Protein AF-A0A392M2V0-F1 (afdb_monomer)

pLDDT: mean 87.67, std 9.44, range [50.53, 95.88]

Secondary structure (DSSP, 8-state):
--S---HHHHHHH-------HHHHHHHHHHHHHHTTGGGS----HHHHHHHHHH-PPPP-

Organism: NCBI:txid97028

Mean predicted aligned error: 8.85 Å

Sequence (60 aa):
HFYAEPRAAKTKLGWSSTTNLPEDLKERFEEYVKIGRDKKDIKFELDDKILEALKVPVSV

Foldseek 3Di:
DVDDDCVCCCVVVVDDDPDDVVVVVVVVVVVCVVVVVVVDDDDPVVVVVVCVVVPDDDDD

Solvent-accessible surface area (backbone atoms only — not comparable to full-atom values): 4018 Å² total; per-residue (Å²): 126,96,66,88,78,63,58,66,46,32,74,77,66,70,50,76,86,86,77,52,67,78,59,54,52,51,56,53,48,52,50,41,50,73,74,45,58,80,71,53,84,83,82,56,68,67,57,53,53,49,53,66,70,62,74,62,89,77,86,129

Structure (mmCIF, N/CA/C/O backbone):
data_AF-A0A392M2V0-F1
#
_entry.id   AF-A0A392M2V0-F1
#
loop_
_atom_site.group_PDB
_atom_site.id
_atom_site.type_symbol
_atom_site.label_atom_id
_atom_site.label_alt_id
_atom_site.label_comp_id
_atom_site.label_asym_id
_atom_site.label_entity_id
_atom_site.label_seq_id
_atom_site.pdbx_PDB_ins_code
_atom_site.Cartn_x
_atom_site.Cartn_y
_atom_site.Cartn_z
_atom_site.occupancy
_atom_site.B_iso_or_equiv
_atom_site.auth_seq_id
_atom_site.auth_comp_id
_atom_site.auth_asym_id
_atom_site.auth_atom_id
_atom_site.pdbx_PDB_model_num
ATOM 1 N N . HIS A 1 1 ? 5.661 -19.629 -1.551 1.00 50.53 1 HIS A N 1
ATOM 2 C CA . HIS A 1 1 ? 6.696 -18.628 -1.880 1.00 50.53 1 HIS A CA 1
ATOM 3 C C . HIS A 1 1 ? 6.149 -17.249 -1.540 1.00 50.53 1 HIS A C 1
ATOM 5 O O . HIS A 1 1 ? 5.151 -16.866 -2.126 1.00 50.53 1 HIS A O 1
ATOM 11 N N . PHE A 1 2 ? 6.721 -16.562 -0.547 1.00 66.62 2 PHE A N 1
ATOM 12 C CA . PHE A 1 2 ? 6.253 -15.236 -0.101 1.00 66.62 2 PHE A CA 1
ATOM 13 C C . PHE A 1 2 ? 6.704 -14.103 -1.043 1.00 66.62 2 PHE A C 1
ATOM 15 O O . PHE A 1 2 ? 6.074 -13.056 -1.105 1.00 66.62 2 PHE A O 1
ATOM 22 N N . TYR A 1 3 ? 7.749 -14.349 -1.840 1.00 77.12 3 TYR A N 1
ATOM 23 C CA . TYR A 1 3 ? 8.219 -13.442 -2.883 1.00 77.12 3 TYR A CA 1
ATOM 24 C C . TYR A 1 3 ? 7.934 -14.024 -4.263 1.00 77.12 3 TYR A C 1
ATOM 26 O O . TYR A 1 3 ? 8.160 -15.215 -4.502 1.00 77.12 3 TYR A O 1
ATOM 34 N N . ALA A 1 4 ? 7.445 -13.175 -5.166 1.00 82.31 4 ALA A N 1
ATOM 35 C CA . ALA A 1 4 ? 7.294 -13.527 -6.567 1.00 82.31 4 ALA A CA 1
ATOM 36 C C . ALA A 1 4 ? 8.678 -13.705 -7.202 1.00 82.31 4 ALA A C 1
ATOM 38 O O . ALA A 1 4 ? 9.582 -12.898 -6.990 1.00 82.31 4 ALA A O 1
ATOM 39 N N . GLU A 1 5 ? 8.833 -14.756 -7.999 1.00 87.94 5 GLU A N 1
ATOM 40 C CA . GLU A 1 5 ? 10.033 -15.006 -8.790 1.00 87.94 5 GLU A CA 1
ATOM 41 C C . GLU A 1 5 ? 9.712 -14.619 -10.245 1.00 87.94 5 GLU A C 1
ATOM 43 O O . GLU A 1 5 ? 9.025 -15.361 -10.946 1.00 87.94 5 GLU A O 1
ATOM 48 N N . PRO A 1 6 ? 10.101 -13.417 -10.720 1.00 88.94 6 PRO A N 1
ATOM 49 C CA . PRO A 1 6 ? 9.640 -12.904 -12.011 1.00 88.94 6 PRO A CA 1
ATOM 50 C C . PRO A 1 6 ? 10.495 -13.396 -13.192 1.00 88.94 6 PRO A C 1
ATOM 52 O O . PRO A 1 6 ? 10.599 -12.709 -14.212 1.00 88.94 6 PRO A O 1
ATOM 55 N N . ARG A 1 7 ? 11.149 -14.563 -13.091 1.00 90.81 7 ARG A N 1
ATOM 56 C CA . ARG A 1 7 ? 12.097 -15.035 -14.119 1.00 90.81 7 ARG A CA 1
ATOM 57 C C . ARG A 1 7 ? 11.431 -15.228 -15.469 1.00 90.81 7 ARG A C 1
ATOM 59 O O . ARG A 1 7 ? 11.975 -14.788 -16.475 1.00 90.81 7 ARG A O 1
ATOM 66 N N . ALA A 1 8 ? 10.242 -15.827 -15.497 1.00 92.81 8 ALA A N 1
ATOM 67 C CA . ALA A 1 8 ? 9.519 -16.052 -16.746 1.00 92.81 8 ALA A CA 1
ATOM 68 C C . ALA A 1 8 ? 9.214 -14.735 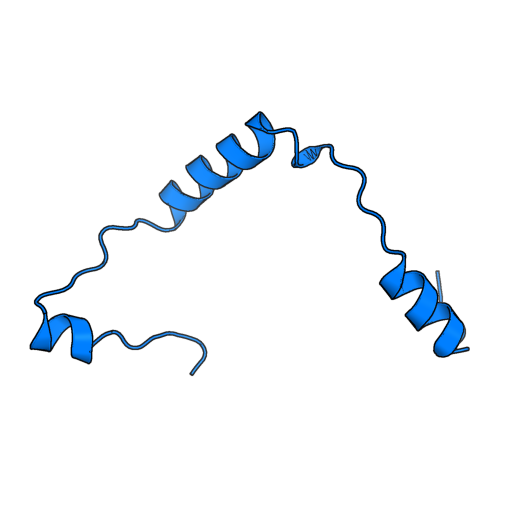-17.481 1.00 92.81 8 ALA A C 1
ATOM 70 O O . ALA A 1 8 ? 9.381 -14.670 -18.696 1.00 92.81 8 ALA A O 1
ATOM 71 N N . ALA A 1 9 ? 8.832 -13.684 -16.749 1.00 92.88 9 ALA A N 1
ATOM 72 C CA . ALA A 1 9 ? 8.574 -12.364 -17.317 1.00 92.88 9 ALA A CA 1
ATOM 73 C C . ALA A 1 9 ? 9.863 -11.715 -17.845 1.00 92.88 9 ALA A C 1
ATOM 75 O O . ALA A 1 9 ? 9.883 -11.221 -18.972 1.00 92.88 9 ALA A O 1
ATOM 76 N N . LYS A 1 10 ? 10.964 -11.794 -17.084 1.00 92.75 10 LYS A N 1
ATOM 77 C CA . LYS A 1 10 ? 12.284 -11.309 -17.522 1.00 92.75 10 LYS A CA 1
ATOM 78 C C . LYS A 1 10 ? 12.735 -11.979 -18.821 1.00 92.75 10 LYS A C 1
ATOM 80 O O . LYS A 1 10 ? 13.111 -11.297 -19.764 1.00 92.75 10 LYS A O 1
ATOM 85 N N . THR A 1 11 ? 12.671 -13.308 -18.887 1.00 93.62 11 THR A N 1
ATOM 86 C CA . THR A 1 11 ? 13.204 -14.075 -20.023 1.00 93.62 11 THR A CA 1
ATOM 87 C C . THR A 1 11 ? 12.305 -14.024 -21.255 1.00 93.62 11 THR A C 1
ATOM 89 O O . THR A 1 11 ? 12.815 -13.927 -22.364 1.00 93.62 11 THR A O 1
ATOM 92 N N . LYS A 1 12 ? 10.979 -14.112 -21.091 1.00 95.88 12 LYS A N 1
ATOM 93 C CA . LYS A 1 12 ? 10.052 -14.200 -22.232 1.00 95.88 12 LYS A CA 1
ATOM 94 C C . LYS A 1 12 ? 9.605 -12.840 -22.754 1.00 95.88 12 LYS A C 1
ATOM 96 O O . LYS A 1 12 ? 9.292 -12.732 -23.931 1.00 95.88 12 LYS A O 1
ATOM 101 N N . LEU A 1 13 ? 9.535 -11.836 -21.880 1.00 94.81 13 LEU A N 1
ATOM 102 C CA . LEU A 1 13 ? 8.963 -10.524 -22.197 1.00 94.81 13 LEU A CA 1
ATOM 103 C C . LEU A 1 13 ? 9.990 -9.389 -22.108 1.00 94.81 13 LEU A C 1
ATOM 105 O O . LEU A 1 13 ? 9.633 -8.242 -22.348 1.00 94.81 13 LEU A O 1
ATOM 109 N N . GLY A 1 14 ? 11.239 -9.674 -21.715 1.00 92.56 14 GLY A N 1
ATOM 110 C CA . GLY A 1 14 ? 12.241 -8.634 -21.454 1.00 92.56 14 GLY A CA 1
ATOM 111 C C . GLY A 1 14 ? 11.860 -7.710 -20.291 1.00 92.56 14 GLY A C 1
ATOM 112 O O . GLY A 1 14 ? 12.365 -6.596 -20.196 1.00 92.56 14 GLY A O 1
ATOM 113 N N . TRP A 1 15 ? 10.939 -8.146 -19.426 1.00 92.44 15 TRP A N 1
ATOM 114 C CA . TRP A 1 15 ? 10.364 -7.305 -18.383 1.00 92.44 15 TRP A CA 1
ATOM 115 C C . TRP A 1 15 ? 11.363 -7.029 -17.254 1.00 92.44 15 TRP A C 1
ATOM 117 O O . TRP A 1 15 ? 12.049 -7.939 -16.787 1.00 92.44 15 TRP A O 1
ATOM 127 N N . SER A 1 16 ? 11.392 -5.796 -16.752 1.00 89.88 16 SER A N 1
ATOM 128 C CA . SER A 1 16 ? 12.151 -5.398 -15.566 1.00 89.88 16 SER A CA 1
ATOM 129 C C . SER A 1 16 ? 11.286 -4.557 -14.624 1.00 89.88 16 SER A C 1
ATOM 131 O O . SER A 1 16 ? 10.351 -3.880 -15.046 1.00 89.88 16 SER A O 1
ATOM 133 N N . SER A 1 17 ? 11.590 -4.622 -13.325 1.00 87.44 17 SER A N 1
ATOM 134 C CA . SER A 1 17 ? 10.942 -3.768 -12.328 1.00 87.44 17 SER A CA 1
ATOM 135 C C . SER A 1 17 ? 11.474 -2.347 -12.476 1.00 87.44 17 SER A C 1
ATOM 137 O O . SER A 1 17 ? 12.682 -2.143 -12.374 1.00 87.44 17 SER A O 1
ATOM 139 N N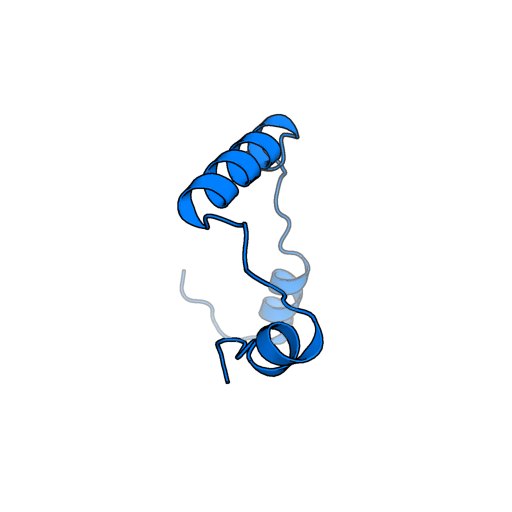 . THR A 1 18 ? 10.589 -1.380 -12.689 1.00 86.44 18 THR A N 1
ATOM 140 C CA . THR A 1 18 ? 10.931 0.053 -12.731 1.00 86.44 18 THR A CA 1
ATOM 141 C C . THR A 1 18 ? 10.671 0.758 -11.400 1.00 86.44 18 THR A C 1
ATOM 143 O O . THR A 1 18 ? 11.039 1.914 -11.236 1.00 86.44 18 THR A O 1
ATOM 146 N N . THR A 1 19 ? 10.022 0.067 -10.463 1.00 85.12 19 THR A N 1
ATOM 147 C CA . THR A 1 19 ? 9.582 0.585 -9.166 1.00 85.12 19 THR A CA 1
ATOM 148 C C . THR A 1 19 ? 10.711 0.610 -8.143 1.00 85.12 19 THR A C 1
ATOM 150 O O . THR A 1 19 ? 11.465 -0.362 -8.013 1.00 85.12 19 THR A O 1
ATOM 153 N N . ASN A 1 20 ? 10.786 1.691 -7.367 1.00 89.75 20 ASN A N 1
ATOM 154 C CA . ASN A 1 20 ? 11.666 1.813 -6.211 1.00 89.75 20 ASN A CA 1
ATOM 155 C C . ASN A 1 20 ? 10.792 1.846 -4.959 1.00 89.75 20 ASN A C 1
ATOM 157 O O . ASN A 1 20 ? 10.215 2.874 -4.630 1.00 89.75 20 ASN A O 1
ATOM 161 N N . LEU A 1 21 ? 10.699 0.708 -4.268 1.00 88.81 21 LEU A N 1
ATOM 162 C CA . LEU A 1 21 ? 9.736 0.516 -3.185 1.00 88.81 21 LEU A CA 1
ATOM 163 C C . LEU A 1 21 ? 9.767 1.638 -2.119 1.00 88.81 21 LEU A C 1
ATOM 165 O O . LEU A 1 21 ? 8.699 2.158 -1.808 1.00 88.81 21 LEU A O 1
ATOM 169 N N . PRO A 1 22 ? 10.931 2.052 -1.576 1.00 92.06 22 PRO A N 1
ATOM 170 C CA . PRO A 1 22 ? 11.015 3.214 -0.692 1.00 92.06 22 PRO A CA 1
ATOM 171 C C . PRO A 1 22 ? 10.393 4.507 -1.230 1.00 92.06 22 PRO A C 1
ATOM 173 O O . PRO A 1 22 ? 9.749 5.218 -0.463 1.00 92.06 22 PRO A O 1
ATOM 176 N N . GLU A 1 23 ? 10.590 4.830 -2.508 1.00 93.31 23 GLU A N 1
ATOM 177 C CA . GLU A 1 23 ? 10.059 6.063 -3.099 1.00 93.31 23 GLU A CA 1
ATOM 178 C C . GLU A 1 23 ? 8.567 5.932 -3.403 1.00 93.31 23 GLU A C 1
ATOM 180 O O . GLU A 1 23 ? 7.782 6.794 -3.008 1.00 93.31 23 GLU A O 1
ATOM 185 N N . ASP A 1 24 ? 8.160 4.803 -3.981 1.00 92.62 24 ASP A N 1
ATOM 186 C CA . ASP A 1 24 ? 6.760 4.512 -4.278 1.00 92.62 24 ASP A CA 1
ATOM 187 C C . ASP A 1 24 ? 5.904 4.569 -3.000 1.00 92.62 24 ASP A C 1
ATOM 189 O O . ASP A 1 24 ? 4.788 5.082 -3.011 1.00 92.62 24 ASP A O 1
ATOM 193 N N . LEU A 1 25 ? 6.416 4.078 -1.865 1.00 94.25 25 LEU A N 1
ATOM 194 C CA . LEU A 1 25 ? 5.693 4.126 -0.590 1.00 94.25 25 LEU A CA 1
ATOM 195 C C . LEU A 1 25 ? 5.474 5.555 -0.080 1.00 94.25 25 LEU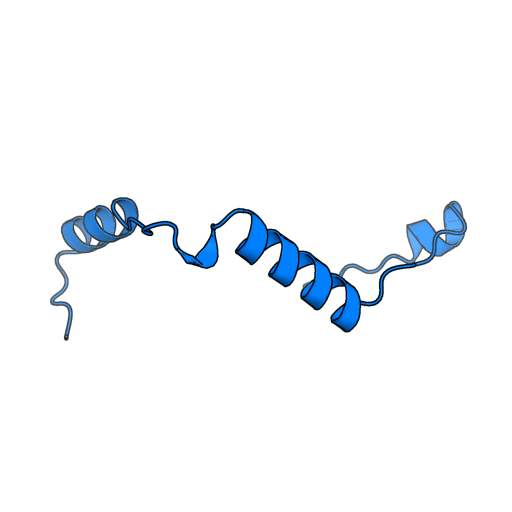 A C 1
ATOM 197 O O . LEU A 1 25 ? 4.415 5.822 0.492 1.00 94.25 25 LEU A O 1
ATOM 201 N N . LYS A 1 26 ? 6.431 6.470 -0.285 1.00 94.94 26 LYS A N 1
ATOM 202 C CA . LYS A 1 26 ? 6.275 7.881 0.107 1.00 94.94 26 LYS A CA 1
ATOM 203 C C . LYS A 1 26 ? 5.149 8.531 -0.686 1.00 94.94 26 LYS A C 1
ATOM 205 O O . LYS A 1 26 ? 4.239 9.091 -0.084 1.00 94.94 26 LYS A O 1
ATOM 210 N N . GLU A 1 27 ? 5.170 8.384 -2.011 1.00 93.56 27 GLU A N 1
ATOM 211 C CA . GLU A 1 27 ? 4.134 8.932 -2.894 1.00 93.56 27 GLU A CA 1
ATOM 212 C C . GLU A 1 27 ? 2.751 8.381 -2.524 1.00 93.56 27 GLU A C 1
ATOM 214 O O . GLU A 1 27 ? 1.802 9.137 -2.311 1.00 93.56 27 GLU A O 1
ATOM 219 N N . ARG A 1 28 ? 2.649 7.059 -2.336 1.00 93.75 28 ARG A N 1
ATOM 220 C CA . ARG A 1 28 ? 1.395 6.406 -1.935 1.00 93.75 28 ARG A CA 1
ATOM 221 C C . ARG A 1 28 ? 0.880 6.892 -0.587 1.00 93.75 28 ARG A C 1
ATOM 223 O O . ARG A 1 28 ? -0.332 7.022 -0.413 1.00 93.75 28 ARG A O 1
ATOM 230 N N . PHE A 1 29 ? 1.770 7.149 0.367 1.00 94.12 29 PHE A N 1
ATOM 231 C CA . PHE A 1 29 ? 1.382 7.689 1.664 1.00 94.12 29 PHE A CA 1
ATOM 232 C C . PHE A 1 29 ? 0.904 9.141 1.555 1.00 94.12 29 PHE A C 1
ATOM 234 O O . PHE A 1 29 ? -0.120 9.497 2.135 1.00 94.12 29 PHE A O 1
ATOM 241 N N . GLU A 1 30 ? 1.581 9.976 0.770 1.00 95.69 30 GLU A N 1
ATOM 242 C CA . GLU A 1 30 ? 1.140 11.351 0.531 1.00 95.69 30 GLU A CA 1
ATOM 243 C C . GLU A 1 30 ? -0.245 11.402 -0.119 1.00 95.69 30 GLU A C 1
ATOM 245 O O . GLU A 1 30 ? -1.089 12.195 0.294 1.00 95.69 30 GLU A O 1
ATOM 250 N N . GLU A 1 31 ? -0.514 10.545 -1.106 1.00 95.06 31 GLU A N 1
ATOM 251 C CA . GLU A 1 31 ? -1.847 10.400 -1.697 1.00 95.06 31 GLU A CA 1
ATOM 252 C C . GLU A 1 31 ? -2.882 9.972 -0.658 1.00 95.06 31 GLU A C 1
ATOM 254 O O . GLU A 1 31 ? -3.960 10.564 -0.585 1.00 95.06 31 GLU A O 1
ATOM 259 N N . TYR A 1 32 ? -2.545 8.980 0.171 1.00 93.50 32 TYR A N 1
ATOM 260 C CA . TYR A 1 32 ? -3.402 8.475 1.241 1.00 93.50 32 TYR A CA 1
ATOM 261 C C . TYR A 1 32 ? -3.826 9.586 2.217 1.00 93.50 32 TYR A C 1
ATOM 263 O O . TYR A 1 32 ? -5.002 9.675 2.581 1.00 93.50 32 TYR A O 1
ATOM 271 N N . VAL A 1 33 ? -2.893 10.471 2.581 1.00 95.69 33 VAL A N 1
ATOM 272 C CA . VAL A 1 33 ? -3.158 11.651 3.418 1.00 95.69 33 VAL A CA 1
ATOM 273 C C . VAL A 1 33 ? -3.950 12.718 2.653 1.00 95.69 33 VAL A C 1
ATOM 275 O O . VAL A 1 33 ? -4.905 13.277 3.190 1.00 95.69 33 VAL A O 1
ATOM 278 N N . LYS A 1 34 ? -3.626 12.988 1.380 1.00 95.69 34 LYS A N 1
ATOM 279 C CA . LYS A 1 34 ? -4.344 13.978 0.546 1.00 95.69 34 LYS A CA 1
ATOM 280 C C . LYS A 1 34 ? -5.832 13.661 0.410 1.00 95.69 34 LYS A C 1
ATOM 282 O O . LYS A 1 34 ? -6.651 14.574 0.432 1.00 95.69 34 LYS A O 1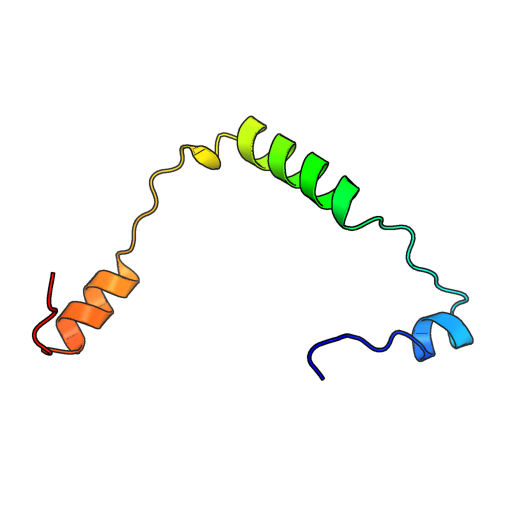
ATOM 287 N N . ILE A 1 35 ? -6.191 12.383 0.295 1.00 94.25 35 ILE A N 1
ATOM 288 C CA . ILE A 1 35 ? -7.594 11.945 0.214 1.00 94.25 35 ILE A CA 1
ATOM 289 C C . ILE A 1 35 ? -8.275 11.830 1.590 1.00 94.25 35 ILE A C 1
ATOM 291 O O . ILE A 1 35 ? -9.408 11.356 1.673 1.00 94.25 35 ILE A O 1
ATOM 295 N N . GLY A 1 36 ? -7.593 12.225 2.670 1.00 92.31 36 GLY A N 1
ATOM 296 C CA . GLY A 1 36 ? -8.119 12.226 4.034 1.00 92.31 36 GLY A CA 1
ATOM 297 C C . GLY A 1 36 ? -8.366 10.834 4.612 1.00 92.31 36 GLY A C 1
ATOM 298 O O . GLY A 1 36 ? -9.132 10.694 5.568 1.00 92.31 36 GLY A O 1
ATOM 299 N N . ARG A 1 37 ? -7.771 9.780 4.033 1.00 88.94 37 ARG A N 1
ATOM 300 C CA . ARG A 1 37 ? -7.950 8.414 4.547 1.00 88.94 37 ARG A CA 1
ATOM 301 C C . ARG A 1 37 ? -7.244 8.183 5.875 1.00 88.94 37 ARG A C 1
ATOM 303 O O . ARG A 1 37 ? -7.667 7.306 6.618 1.00 88.94 37 ARG A O 1
ATOM 310 N N . ASP A 1 38 ? -6.239 8.985 6.195 1.00 90.62 38 ASP A N 1
ATOM 311 C CA . ASP A 1 38 ? -5.597 9.045 7.511 1.00 90.62 38 ASP A CA 1
ATOM 312 C C . ASP A 1 38 ? -6.563 9.446 8.634 1.00 90.62 38 ASP A C 1
ATOM 314 O O . ASP A 1 38 ? -6.346 9.081 9.784 1.00 90.62 38 ASP A O 1
ATOM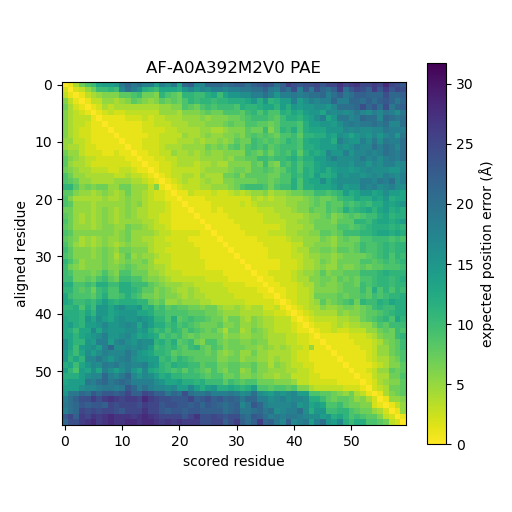 318 N N . LYS A 1 39 ? -7.650 10.150 8.299 1.00 91.50 39 LYS A N 1
ATOM 319 C CA . LYS A 1 39 ? -8.657 10.642 9.254 1.00 91.50 39 LYS A CA 1
ATOM 320 C C . LYS A 1 39 ? -9.973 9.885 9.187 1.00 91.50 39 LYS A C 1
ATOM 322 O O . LYS A 1 39 ? -10.918 10.237 9.892 1.00 91.50 39 LYS A O 1
ATOM 327 N N . LYS A 1 40 ? -10.080 8.899 8.295 1.00 88.94 40 LYS A N 1
ATOM 328 C CA . LYS A 1 40 ? -11.310 8.130 8.161 1.00 88.94 40 LYS A CA 1
ATOM 329 C C . LYS A 1 40 ? -11.494 7.306 9.428 1.00 88.94 40 LYS A C 1
ATOM 331 O O . LYS A 1 40 ? -10.641 6.485 9.746 1.00 88.94 40 LYS A O 1
ATOM 336 N N . ASP A 1 41 ? -12.623 7.511 10.096 1.00 89.12 41 ASP A N 1
ATOM 337 C CA . ASP A 1 41 ? -13.012 6.685 11.231 1.00 89.12 41 ASP A CA 1
ATOM 338 C C . ASP A 1 41 ? -13.072 5.214 10.797 1.00 89.12 41 ASP A C 1
ATOM 340 O O . ASP A 1 41 ? -13.720 4.864 9.799 1.00 89.12 41 ASP A O 1
ATOM 344 N N . ILE A 1 42 ? -12.322 4.370 11.501 1.00 87.19 42 ILE A N 1
ATOM 345 C CA . ILE A 1 42 ? -12.236 2.945 11.207 1.00 87.19 42 ILE A CA 1
ATOM 346 C C . ILE A 1 42 ? -13.204 2.244 12.144 1.00 87.19 42 ILE A C 1
ATOM 348 O O . ILE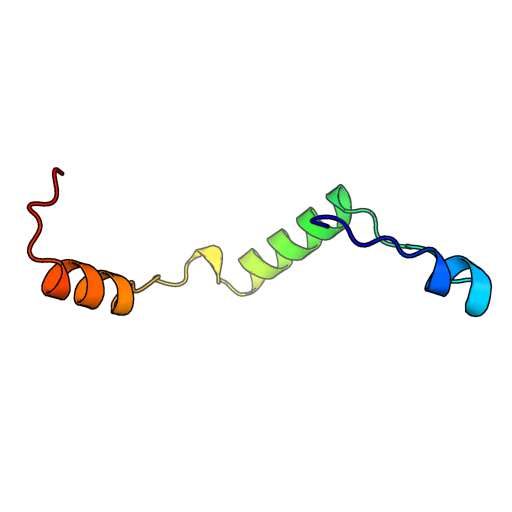 A 1 42 ? -13.011 2.222 13.355 1.00 87.19 42 ILE A O 1
ATOM 352 N N . LYS A 1 43 ? -14.243 1.651 11.559 1.00 89.06 43 LYS A N 1
ATOM 353 C CA . LYS A 1 43 ? -15.199 0.825 12.289 1.00 89.06 43 LYS A CA 1
ATOM 354 C C . LYS A 1 43 ? -14.788 -0.636 12.216 1.00 89.06 43 LYS A C 1
ATOM 356 O O . LYS A 1 43 ? -14.525 -1.142 11.125 1.00 89.06 43 LYS A O 1
ATOM 361 N N . PHE A 1 44 ? -14.817 -1.308 13.358 1.00 90.50 44 PHE A N 1
ATOM 362 C CA . PHE A 1 44 ? -14.440 -2.712 13.516 1.00 90.50 44 PHE A CA 1
ATOM 363 C C . PHE A 1 44 ? -15.666 -3.598 13.792 1.00 90.50 44 PHE A C 1
ATOM 365 O O . PHE A 1 44 ? -15.604 -4.559 14.545 1.00 90.50 44 PHE A O 1
ATOM 372 N N . GLU A 1 45 ? -16.800 -3.299 13.147 1.00 93.1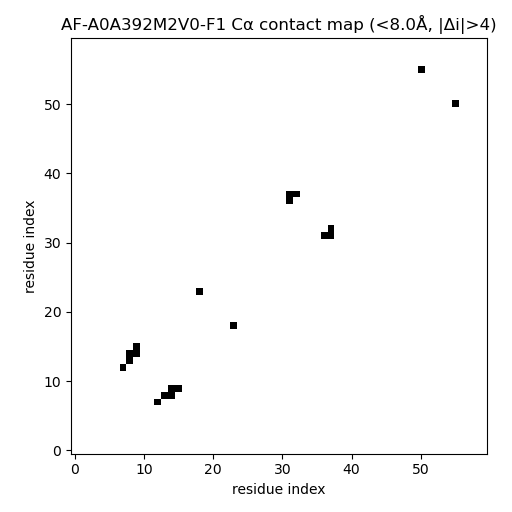9 45 GLU A N 1
ATOM 373 C CA . GLU A 1 45 ? -18.081 -3.991 13.388 1.00 93.19 45 GLU A CA 1
ATOM 374 C C . GLU A 1 45 ? -18.010 -5.515 13.162 1.00 93.19 45 GLU A C 1
ATOM 376 O O . GLU A 1 45 ? -18.820 -6.270 13.700 1.00 93.19 45 GLU A O 1
ATOM 381 N N . LEU A 1 46 ? -17.083 -5.984 12.319 1.00 91.12 46 LEU A N 1
ATOM 382 C CA . LEU A 1 46 ? -16.852 -7.415 12.120 1.00 91.12 46 LEU A CA 1
ATOM 383 C C . LEU A 1 46 ? -16.106 -8.027 13.309 1.00 91.12 46 LEU A C 1
ATOM 385 O O . LEU A 1 46 ? -16.485 -9.100 13.772 1.00 91.12 46 LEU A O 1
ATOM 389 N N . ASP A 1 47 ? -15.072 -7.351 13.796 1.00 87.69 47 ASP A N 1
ATOM 390 C CA . ASP A 1 47 ? -14.304 -7.737 14.974 1.00 87.69 47 ASP A CA 1
ATOM 391 C C . ASP A 1 47 ? -15.209 -7.779 16.209 1.00 87.69 47 ASP A C 1
ATOM 393 O O . ASP A 1 47 ? -15.183 -8.767 16.938 1.00 87.69 47 ASP A O 1
ATOM 397 N N . ASP A 1 48 ? -16.098 -6.794 16.373 1.00 90.25 48 ASP A N 1
ATOM 398 C CA . ASP A 1 48 ? -17.103 -6.770 17.443 1.00 90.25 48 ASP A CA 1
ATOM 399 C C . ASP A 1 48 ? -17.978 -8.035 17.410 1.00 90.25 48 ASP A C 1
ATOM 401 O O . ASP A 1 48 ? -18.118 -8.731 18.417 1.00 90.25 48 ASP A O 1
ATOM 405 N N . LYS A 1 49 ? -18.483 -8.421 16.229 1.00 91.56 49 LYS A N 1
ATOM 406 C CA . LYS A 1 49 ? -19.268 -9.660 16.055 1.00 91.56 49 LYS A CA 1
ATOM 407 C C . LYS A 1 49 ? -18.461 -10.920 16.359 1.00 91.56 49 LYS A C 1
ATOM 409 O O . LYS A 1 49 ? -19.009 -11.897 16.870 1.00 91.56 49 LYS A O 1
ATOM 414 N N . ILE A 1 50 ? -17.173 -10.930 16.019 1.00 90.31 50 ILE A N 1
ATOM 415 C CA . ILE A 1 50 ? -16.274 -12.053 16.309 1.00 90.31 50 ILE A CA 1
ATOM 416 C C . ILE A 1 50 ? -16.057 -12.171 17.822 1.00 90.31 50 ILE A C 1
ATOM 418 O O . ILE A 1 50 ? -16.157 -13.274 18.361 1.00 90.31 50 ILE A O 1
ATOM 422 N N . LEU A 1 51 ? -15.815 -11.056 18.515 1.00 87.38 51 LEU A N 1
ATOM 423 C CA . LEU A 1 51 ? -15.644 -11.015 19.969 1.00 87.38 51 LEU A CA 1
ATOM 424 C C . LEU A 1 51 ? -16.920 -11.452 20.701 1.00 87.38 51 LEU A C 1
ATOM 426 O O . LEU A 1 51 ? -16.850 -12.276 21.615 1.00 87.38 51 LEU A O 1
ATOM 430 N N . GLU A 1 52 ? -18.088 -10.987 20.253 1.00 88.31 52 GLU A N 1
ATOM 431 C CA . GLU A 1 52 ? -19.392 -11.428 20.766 1.00 88.31 52 GLU A CA 1
ATOM 432 C C . GLU A 1 52 ? -19.600 -12.941 20.592 1.00 88.31 52 GLU A C 1
ATOM 434 O O . GLU A 1 52 ? -20.074 -13.623 21.507 1.00 88.31 52 GLU A O 1
ATOM 439 N N . ALA A 1 53 ? -19.222 -13.490 19.434 1.00 90.81 53 ALA A N 1
ATOM 440 C CA . ALA A 1 53 ? -19.358 -14.914 19.140 1.00 90.81 53 ALA A CA 1
ATOM 441 C C . ALA A 1 53 ? -18.376 -15.788 19.936 1.00 90.81 53 ALA A C 1
ATOM 443 O O . ALA A 1 53 ? -18.722 -16.912 20.310 1.00 90.81 53 ALA A O 1
ATOM 444 N N . LEU A 1 54 ? -17.165 -15.287 20.203 1.00 88.62 54 LEU A N 1
ATOM 445 C CA . LEU A 1 54 ? -16.107 -16.030 20.888 1.00 88.62 54 LEU A CA 1
ATOM 446 C C . LEU A 1 54 ? -16.447 -16.321 22.355 1.00 88.62 54 LEU A C 1
ATOM 448 O O . LEU A 1 54 ? -16.019 -17.355 22.861 1.00 88.62 54 LEU A O 1
ATOM 452 N N . LYS A 1 55 ? -17.226 -15.464 23.039 1.00 77.38 55 LYS A N 1
ATOM 453 C CA . LYS A 1 55 ? -17.585 -15.609 24.472 1.00 77.38 55 LYS A CA 1
ATOM 454 C C . LYS A 1 55 ? -16.380 -15.876 25.396 1.00 77.38 55 LYS A C 1
ATOM 456 O O . LYS A 1 55 ? -16.542 -16.425 26.486 1.00 77.38 55 LYS A O 1
ATOM 461 N N . VAL A 1 56 ? -15.172 -15.517 24.964 1.00 75.69 56 VAL A N 1
ATOM 462 C CA . VAL A 1 56 ? -13.942 -15.638 25.751 1.00 75.69 56 VAL A CA 1
ATOM 463 C C . VAL A 1 56 ? -13.750 -14.325 26.511 1.00 75.69 56 VAL A C 1
ATOM 465 O O . VAL A 1 56 ? -13.936 -13.265 25.912 1.00 75.69 56 VAL A O 1
ATOM 468 N N . PRO A 1 57 ? -13.391 -14.348 27.807 1.00 70.00 57 PRO A N 1
ATOM 469 C CA . PRO A 1 57 ? -13.054 -13.125 28.522 1.00 70.00 57 PRO A CA 1
ATOM 470 C C . PRO A 1 57 ? -11.855 -12.442 27.851 1.00 70.00 57 PRO A C 1
ATOM 472 O O . PRO A 1 57 ? -10.759 -13.000 27.799 1.00 70.00 57 PRO A O 1
ATOM 475 N N . VAL A 1 58 ? -12.079 -11.236 27.328 1.00 65.94 58 VAL A N 1
ATOM 476 C CA . VAL A 1 58 ? -11.031 -10.376 26.771 1.00 65.94 58 VAL A CA 1
ATOM 477 C C . VAL A 1 58 ? -10.372 -9.639 27.934 1.00 65.94 58 VAL A C 1
ATOM 479 O O . VAL A 1 58 ? -11.034 -8.886 28.646 1.00 65.94 58 VAL A O 1
ATOM 482 N N . SER A 1 59 ? -9.081 -9.872 28.160 1.00 68.69 59 SER A N 1
ATOM 483 C CA . SER A 1 59 ? -8.284 -9.037 29.060 1.00 68.69 59 SER A CA 1
ATOM 484 C C . SER A 1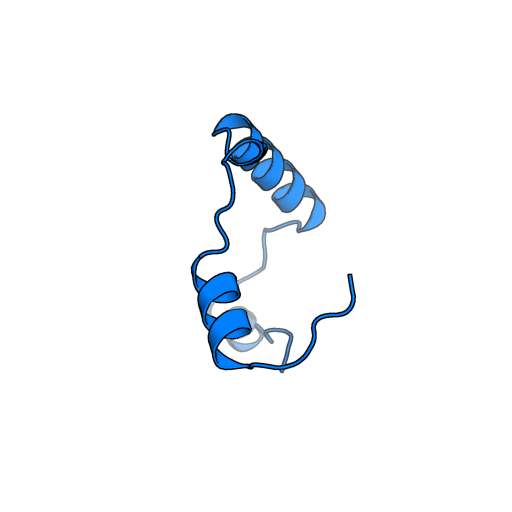 59 ? -8.007 -7.696 28.380 1.00 68.69 59 SER A C 1
ATOM 486 O O . SER A 1 59 ? -7.416 -7.687 27.297 1.00 68.69 59 SER A O 1
ATOM 488 N N . VAL A 1 60 ? -8.455 -6.606 29.008 1.00 57.22 60 VAL A N 1
ATOM 489 C CA . VAL A 1 60 ? -8.162 -5.212 28.623 1.00 57.22 60 VAL A CA 1
ATOM 490 C C . VAL A 1 60 ? -6.783 -4.811 29.129 1.00 57.22 60 VAL A C 1
ATOM 492 O O . VAL A 1 60 ? -6.466 -5.184 30.282 1.00 57.22 60 VAL A O 1
#

Radius of gyration: 20.63 Å; Cα contacts (8 Å, |Δi|>4): 10; cha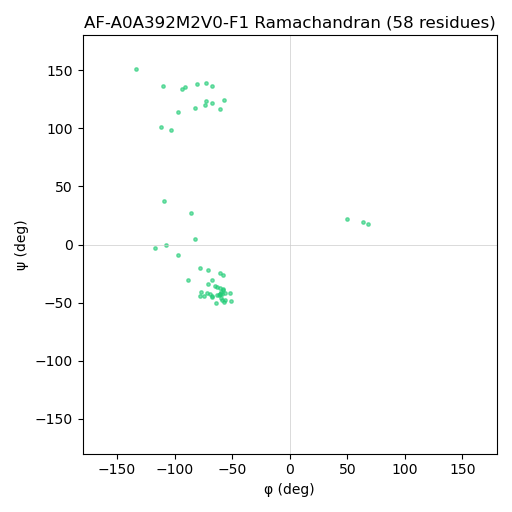ins: 1; bounding box: 33×33×51 Å